Protein AF-A0A1G0I7G5-F1 (afdb_monomer_lite)

Radius of gyration: 29.3 Å; chains: 1; bounding box: 60×31×90 Å

Structure (mmCIF, N/CA/C/O backbone):
data_AF-A0A1G0I7G5-F1
#
_entry.id   AF-A0A1G0I7G5-F1
#
loop_
_atom_site.group_PDB
_atom_site.id
_atom_site.type_symbol
_atom_site.label_atom_id
_atom_site.label_alt_id
_atom_site.label_comp_id
_atom_site.label_asym_id
_atom_site.label_entity_id
_atom_site.label_seq_id
_atom_site.pdbx_PDB_ins_code
_atom_site.Cartn_x
_atom_site.Cartn_y
_atom_site.Cartn_z
_atom_site.occupancy
_atom_site.B_iso_or_equiv
_atom_site.auth_seq_id
_atom_site.auth_comp_id
_atom_site.auth_asym_id
_atom_site.auth_atom_id
_atom_site.pdbx_PDB_model_num
ATOM 1 N N . MET A 1 1 ? -6.779 11.408 -55.062 1.00 41.03 1 MET A N 1
ATOM 2 C CA . MET A 1 1 ? -7.314 11.162 -53.702 1.00 41.03 1 MET A CA 1
ATOM 3 C C . MET A 1 1 ? -6.203 11.425 -52.691 1.00 41.03 1 MET A C 1
ATOM 5 O O . MET A 1 1 ? -5.156 10.799 -52.790 1.00 41.03 1 MET A O 1
ATOM 9 N N . LYS A 1 2 ? -6.353 12.420 -51.804 1.00 37.56 2 LYS A N 1
ATOM 10 C CA . LYS A 1 2 ? -5.326 12.790 -50.812 1.00 37.56 2 LYS A CA 1
ATOM 11 C C . LYS A 1 2 ? -5.406 11.826 -49.622 1.00 37.56 2 LYS A C 1
ATOM 13 O O . LYS A 1 2 ? -6.420 11.798 -48.936 1.00 37.56 2 LYS A O 1
ATOM 18 N N . GLY A 1 3 ? -4.352 11.038 -49.406 1.00 42.62 3 GLY A N 1
ATOM 19 C CA . GLY A 1 3 ? -4.243 10.103 -48.284 1.00 42.62 3 GLY A CA 1
ATOM 20 C C . GLY A 1 3 ? -4.167 10.835 -46.945 1.00 42.62 3 GLY A C 1
ATOM 21 O O . GLY A 1 3 ? -3.306 11.691 -46.734 1.00 42.62 3 GLY A O 1
ATOM 22 N N . GLN A 1 4 ? -5.089 10.502 -46.0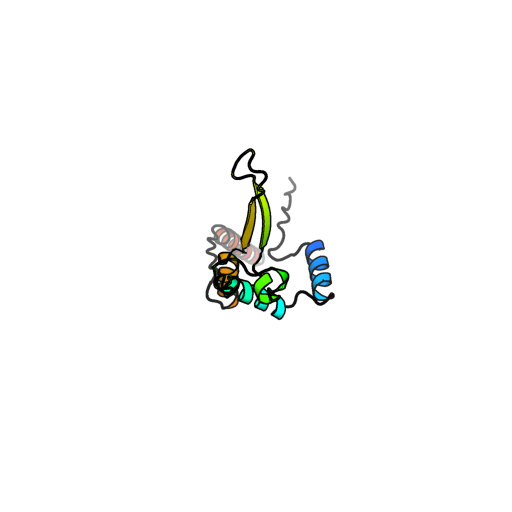49 1.00 45.88 4 GLN A N 1
ATOM 23 C CA . GLN A 1 4 ? -5.172 11.029 -44.694 1.00 45.88 4 GLN A CA 1
ATOM 24 C C . GLN A 1 4 ? -4.007 10.462 -43.868 1.00 45.88 4 GLN A C 1
ATOM 26 O O . GLN A 1 4 ? -3.919 9.258 -43.640 1.00 45.88 4 GLN A O 1
ATOM 31 N N . LYS A 1 5 ? -3.072 11.320 -43.442 1.00 47.00 5 LYS A N 1
ATOM 32 C CA . LYS A 1 5 ? -1.990 10.926 -42.530 1.00 47.00 5 LYS A CA 1
ATOM 33 C C . LYS A 1 5 ? -2.594 10.679 -41.147 1.00 47.00 5 LYS A C 1
ATOM 35 O O . LYS A 1 5 ? -2.888 11.628 -40.425 1.00 47.00 5 LYS A O 1
ATOM 40 N N . THR A 1 6 ? -2.768 9.416 -40.769 1.00 46.50 6 THR A N 1
ATOM 41 C CA . THR A 1 6 ? -3.070 9.018 -39.390 1.00 46.50 6 THR A CA 1
ATOM 42 C C . THR A 1 6 ? -1.850 9.328 -38.527 1.00 46.50 6 THR A C 1
ATOM 44 O O . THR A 1 6 ? -0.883 8.567 -38.488 1.00 46.50 6 THR A O 1
ATOM 47 N N . GLY A 1 7 ? -1.859 10.499 -37.889 1.00 45.19 7 GLY A N 1
ATOM 48 C CA . GLY A 1 7 ? -0.845 10.937 -36.933 1.00 45.19 7 GLY A CA 1
ATOM 49 C C . GLY A 1 7 ? -0.893 10.090 -35.667 1.00 45.19 7 GLY A C 1
ATOM 50 O O . GLY A 1 7 ? -1.417 10.522 -34.645 1.00 45.19 7 GLY A O 1
ATOM 51 N N . GLY A 1 8 ? -0.359 8.872 -35.743 1.00 55.00 8 GLY A N 1
ATOM 52 C CA . GLY A 1 8 ? -0.104 8.038 -34.579 1.00 55.00 8 GLY A CA 1
ATOM 53 C C . GLY A 1 8 ? 0.871 8.754 -33.650 1.00 55.00 8 GLY A C 1
ATOM 54 O O . GLY A 1 8 ? 1.943 9.207 -34.060 1.00 55.00 8 GLY A O 1
ATOM 55 N N . ARG A 1 9 ? 0.473 8.901 -32.390 1.00 55.22 9 ARG A N 1
ATOM 56 C CA . ARG A 1 9 ? 1.284 9.520 -31.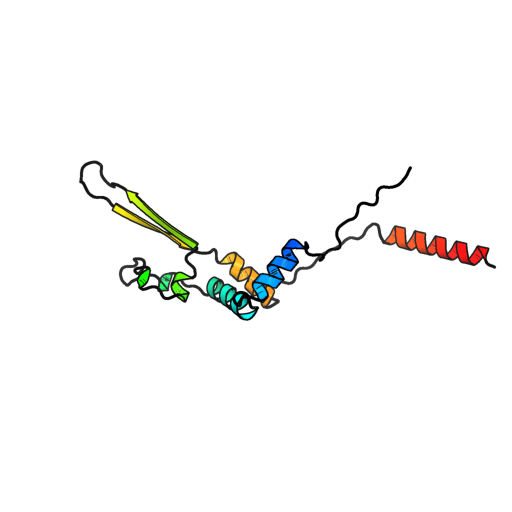348 1.00 55.22 9 ARG A CA 1
ATOM 57 C C . ARG A 1 9 ? 2.548 8.682 -31.137 1.00 55.22 9 ARG A C 1
ATOM 59 O O . ARG A 1 9 ? 2.443 7.487 -30.883 1.00 55.22 9 ARG A O 1
ATOM 66 N N . LYS A 1 10 ? 3.736 9.297 -31.232 1.00 54.84 10 LYS A N 1
ATOM 67 C CA . LYS A 1 10 ? 5.006 8.601 -30.962 1.00 54.84 10 LYS A CA 1
ATOM 68 C C . LYS A 1 10 ? 4.952 7.952 -29.567 1.00 54.84 10 LYS A C 1
ATOM 70 O O . LYS A 1 10 ? 4.571 8.662 -28.619 1.00 54.84 10 LYS A O 1
ATOM 75 N N . PRO A 1 11 ? 5.327 6.665 -29.427 1.00 42.88 11 PRO A N 1
ATOM 76 C CA . PRO A 1 11 ? 5.406 6.015 -28.125 1.00 42.88 11 PRO A CA 1
ATOM 77 C C . PRO A 1 11 ? 6.353 6.830 -27.234 1.00 42.88 11 PRO A C 1
ATOM 79 O O . PRO A 1 11 ? 7.461 7.168 -27.641 1.00 42.88 11 PRO A O 1
ATOM 82 N N . GLY A 1 12 ? 5.858 7.254 -26.069 1.00 55.78 12 GLY A N 1
ATOM 83 C CA . GLY A 1 12 ? 6.596 8.092 -25.116 1.00 55.78 12 GLY A CA 1
ATOM 84 C C . GLY A 1 12 ? 6.279 9.594 -25.125 1.00 55.78 12 GLY A C 1
ATOM 85 O O . GLY A 1 12 ? 6.740 10.305 -24.235 1.00 55.78 12 GLY A O 1
ATOM 86 N N . SER A 1 13 ? 5.464 10.119 -26.052 1.00 59.38 13 SER A N 1
ATOM 87 C CA . SER A 1 13 ? 5.093 11.547 -25.996 1.00 59.38 13 SER A CA 1
ATOM 88 C C . SER A 1 13 ? 3.981 11.801 -24.967 1.00 59.38 13 SER A C 1
ATOM 90 O O . SER A 1 13 ? 2.788 11.690 -25.256 1.00 59.38 13 SER A O 1
ATOM 92 N N . LEU A 1 14 ? 4.363 12.141 -23.734 1.00 60.09 14 LEU A N 1
ATOM 93 C CA . LEU A 1 14 ? 3.426 12.509 -22.666 1.00 60.09 14 LEU A CA 1
ATOM 94 C C . LEU A 1 14 ? 2.523 13.676 -23.090 1.00 60.09 14 LEU A C 1
ATOM 96 O O . LEU A 1 14 ? 2.922 14.581 -23.823 1.00 60.09 14 LEU A O 1
ATOM 100 N N . ASN A 1 15 ? 1.263 13.649 -22.655 1.00 72.62 15 ASN A N 1
ATOM 101 C CA . ASN A 1 15 ? 0.333 14.758 -22.864 1.00 72.62 15 ASN A CA 1
ATOM 102 C C . ASN A 1 15 ? 0.852 16.007 -22.150 1.00 72.62 15 ASN A C 1
ATOM 104 O O . ASN A 1 15 ? 1.345 15.897 -21.029 1.00 72.62 15 ASN A O 1
ATOM 108 N N . LYS A 1 16 ? 0.709 17.194 -22.758 1.00 69.81 16 LYS A N 1
ATOM 109 C CA . LYS A 1 16 ? 1.142 18.468 -22.144 1.00 69.81 16 LYS A CA 1
ATOM 110 C C . LYS A 1 16 ? 0.615 18.622 -20.706 1.00 69.81 16 LYS A C 1
ATOM 112 O O . LYS A 1 16 ? 1.338 19.099 -19.839 1.00 69.81 16 LYS A O 1
ATOM 117 N N . ARG A 1 17 ? -0.605 18.126 -20.441 1.00 63.72 17 ARG A N 1
ATOM 118 C CA . ARG A 1 17 ? -1.211 18.052 -19.097 1.00 63.72 17 ARG A CA 1
ATOM 119 C C . ARG A 1 17 ? -0.415 17.171 -18.125 1.00 63.72 17 ARG A C 1
ATOM 121 O O . ARG A 1 17 ? -0.084 17.624 -17.040 1.00 63.72 17 ARG A O 1
ATOM 128 N N . THR A 1 18 ? -0.049 15.953 -18.523 1.00 75.38 18 THR A N 1
ATOM 129 C CA . THR A 1 18 ? 0.796 15.045 -17.720 1.00 75.38 18 THR A CA 1
ATOM 130 C C . THR A 1 18 ? 2.175 15.629 -17.426 1.00 75.38 18 THR A C 1
ATOM 132 O O . THR A 1 18 ? 2.680 15.451 -16.324 1.00 75.38 18 THR A O 1
ATOM 135 N N . THR A 1 19 ? 2.778 16.355 -18.371 1.00 78.88 19 THR A N 1
ATOM 136 C CA . THR A 1 19 ? 4.075 17.014 -18.152 1.00 78.88 19 THR A CA 1
ATOM 137 C C . THR A 1 19 ? 3.966 18.151 -17.136 1.00 78.88 19 THR A C 1
ATOM 139 O O . THR A 1 19 ? 4.808 18.252 -16.250 1.00 78.88 19 THR A O 1
ATOM 142 N N . ALA A 1 20 ? 2.913 18.970 -17.215 1.00 74.62 20 ALA A N 1
ATOM 143 C CA . ALA A 1 20 ? 2.675 20.054 -16.263 1.00 74.62 20 ALA A CA 1
ATOM 144 C C . ALA A 1 20 ? 2.378 19.538 -14.843 1.00 74.62 20 ALA A C 1
ATOM 146 O O . ALA A 1 20 ? 2.914 20.076 -13.878 1.00 74.62 20 ALA A O 1
ATOM 147 N N . ILE A 1 21 ? 1.583 18.466 -14.721 1.00 73.56 21 ILE A N 1
ATOM 148 C CA . ILE A 1 21 ? 1.293 17.811 -13.435 1.00 73.56 21 ILE A CA 1
ATOM 149 C C . ILE A 1 21 ? 2.571 17.211 -12.841 1.00 73.56 21 ILE A C 1
ATOM 151 O O . ILE A 1 21 ? 2.869 17.467 -11.682 1.00 73.56 21 ILE A O 1
ATOM 155 N N . ARG A 1 22 ? 3.378 16.493 -13.639 1.00 71.94 22 ARG A N 1
ATOM 156 C CA . ARG A 1 22 ? 4.682 15.977 -13.187 1.00 71.94 22 ARG A CA 1
ATOM 157 C C . ARG A 1 22 ? 5.605 17.091 -12.706 1.00 71.94 22 ARG A C 1
ATOM 159 O O . ARG A 1 22 ? 6.186 16.970 -11.641 1.00 71.94 22 ARG A O 1
ATOM 166 N N . ALA A 1 23 ? 5.720 18.177 -13.467 1.00 71.50 23 ALA A N 1
ATOM 167 C CA . ALA A 1 23 ? 6.587 19.290 -13.097 1.00 71.50 23 ALA A CA 1
ATOM 168 C C . ALA A 1 23 ? 6.126 19.992 -11.811 1.00 71.50 23 ALA A C 1
ATOM 170 O O . ALA A 1 23 ? 6.962 20.493 -11.073 1.00 71.50 23 ALA A O 1
ATOM 171 N N . ARG A 1 24 ? 4.815 20.036 -11.541 1.00 72.88 24 ARG A N 1
ATOM 172 C CA . ARG A 1 24 ? 4.273 20.552 -10.279 1.00 72.88 24 ARG A CA 1
ATOM 173 C C . ARG A 1 24 ? 4.580 19.614 -9.108 1.00 72.88 24 ARG A C 1
ATOM 175 O O . ARG A 1 24 ? 5.174 20.057 -8.140 1.00 72.88 24 ARG A O 1
ATOM 182 N N . LEU A 1 25 ? 4.263 18.326 -9.241 1.00 66.75 25 LEU A N 1
ATOM 183 C CA . LEU A 1 25 ? 4.509 17.320 -8.196 1.00 66.75 25 LEU A CA 1
ATOM 184 C C . LEU A 1 25 ? 5.995 17.185 -7.824 1.00 66.75 25 LEU A C 1
ATOM 186 O O . LEU A 1 25 ? 6.312 16.878 -6.685 1.00 66.75 25 LEU A O 1
ATOM 190 N N . LEU A 1 26 ? 6.901 17.425 -8.777 1.00 67.81 26 LEU A N 1
ATOM 191 C CA . LEU A 1 26 ? 8.348 17.419 -8.539 1.00 67.81 26 LEU A CA 1
ATOM 192 C C . LEU A 1 26 ? 8.869 18.694 -7.857 1.00 67.81 26 LEU A C 1
ATOM 194 O O . LEU A 1 26 ? 9.975 18.671 -7.329 1.00 67.81 26 LEU A O 1
ATOM 198 N N . ARG A 1 27 ? 8.127 19.809 -7.917 1.00 65.25 27 ARG A N 1
ATOM 199 C CA . ARG A 1 27 ? 8.510 21.085 -7.288 1.00 65.25 27 ARG A CA 1
ATOM 200 C C . ARG A 1 27 ? 7.989 21.212 -5.860 1.00 65.25 27 ARG A C 1
ATOM 202 O O . ARG A 1 27 ? 8.689 21.784 -5.039 1.00 65.25 27 ARG A O 1
ATOM 209 N N . ASP A 1 28 ? 6.808 20.664 -5.584 1.00 60.62 28 ASP A N 1
ATOM 210 C CA . ASP A 1 28 ? 6.086 20.840 -4.315 1.00 60.62 28 ASP A CA 1
ATOM 211 C C . ASP A 1 28 ? 6.495 19.788 -3.233 1.00 60.62 28 ASP A C 1
ATOM 213 O O . ASP A 1 28 ? 5.715 19.473 -2.351 1.00 60.62 28 ASP A O 1
ATOM 217 N N . GLU A 1 29 ? 7.719 19.240 -3.292 1.00 58.41 29 GLU A N 1
ATOM 218 C CA . GLU A 1 29 ? 8.391 18.377 -2.280 1.00 58.41 29 GLU A CA 1
ATOM 219 C C . GLU A 1 29 ? 7.916 16.924 -2.008 1.00 58.41 29 GLU A C 1
ATOM 221 O O . GLU A 1 29 ? 8.686 16.167 -1.419 1.00 58.41 29 GLU A O 1
ATOM 226 N N . GLU A 1 30 ? 6.769 16.422 -2.477 1.00 61.28 30 GLU A N 1
ATOM 227 C CA . GLU A 1 30 ? 6.267 15.131 -1.932 1.00 61.28 30 GLU A CA 1
ATOM 228 C C . GLU A 1 30 ? 6.614 13.846 -2.717 1.00 61.28 30 GLU A C 1
ATOM 230 O O . GLU A 1 30 ? 6.693 12.753 -2.138 1.00 61.28 30 GLU A O 1
ATOM 235 N N . LEU A 1 31 ? 6.858 13.921 -4.030 1.00 70.75 31 LEU A N 1
ATOM 236 C CA . LEU A 1 31 ? 7.047 12.717 -4.853 1.00 70.75 31 LEU A CA 1
ATOM 237 C C . LEU A 1 31 ? 8.476 12.595 -5.391 1.00 70.75 31 LEU A C 1
ATOM 239 O O . LEU A 1 31 ? 8.782 12.974 -6.522 1.00 70.75 31 LEU A O 1
ATOM 243 N N . THR A 1 32 ? 9.355 12.014 -4.576 1.00 84.75 32 THR A N 1
ATOM 244 C CA . THR A 1 32 ? 10.726 11.659 -4.960 1.00 84.75 32 THR A CA 1
ATOM 245 C C . THR A 1 32 ? 10.826 10.173 -5.307 1.00 84.75 32 THR A C 1
ATOM 247 O O . THR A 1 32 ? 9.943 9.370 -4.990 1.00 84.75 32 THR A O 1
ATOM 250 N N . VAL A 1 33 ? 11.931 9.771 -5.947 1.00 85.00 33 VAL A N 1
ATOM 251 C CA . VAL A 1 33 ? 12.233 8.342 -6.152 1.00 85.00 33 VAL A CA 1
ATOM 252 C C . VAL A 1 33 ? 12.308 7.624 -4.803 1.00 85.00 33 VAL A C 1
ATOM 254 O O . VAL A 1 33 ? 11.742 6.546 -4.664 1.00 85.00 33 VAL A O 1
ATOM 257 N N . SER A 1 34 ? 12.928 8.254 -3.800 1.00 88.50 34 SER A N 1
ATOM 258 C CA . SER A 1 34 ? 13.054 7.700 -2.449 1.00 88.50 34 SER A CA 1
ATOM 259 C C . SER A 1 34 ? 11.688 7.475 -1.791 1.00 88.50 34 SER A C 1
ATOM 261 O O . SER A 1 34 ? 11.390 6.355 -1.386 1.00 88.50 34 SER A O 1
ATOM 263 N N . SER A 1 35 ? 10.808 8.488 -1.778 1.00 87.81 35 SER A N 1
ATOM 264 C CA . SER A 1 35 ? 9.470 8.350 -1.175 1.00 87.81 35 SER A CA 1
ATOM 265 C C . SER A 1 35 ? 8.597 7.334 -1.917 1.00 87.81 35 SER A C 1
ATOM 267 O O . SER A 1 35 ? 7.829 6.600 -1.296 1.00 87.81 35 SER A O 1
ATOM 269 N N . THR A 1 36 ? 8.769 7.212 -3.236 1.00 89.38 36 THR A N 1
ATOM 270 C CA . THR A 1 36 ? 8.074 6.197 -4.042 1.00 89.38 36 THR A CA 1
ATOM 271 C C . THR A 1 36 ? 8.548 4.781 -3.708 1.00 89.38 36 THR A C 1
ATOM 273 O O . THR A 1 36 ? 7.728 3.879 -3.544 1.00 89.38 36 THR A O 1
ATOM 276 N N . VAL A 1 37 ? 9.861 4.566 -3.597 1.00 91.75 37 VAL A N 1
ATOM 277 C CA . VAL A 1 37 ? 10.425 3.255 -3.241 1.00 91.75 37 VAL A CA 1
ATOM 278 C C . VAL A 1 37 ? 10.049 2.876 -1.807 1.00 91.75 37 VAL A C 1
ATOM 280 O O . VAL A 1 37 ? 9.689 1.725 -1.567 1.00 91.75 37 VAL A O 1
ATOM 283 N N . GLU A 1 38 ? 10.032 3.834 -0.877 1.00 91.06 38 GLU A N 1
ATOM 284 C CA . GLU A 1 38 ? 9.5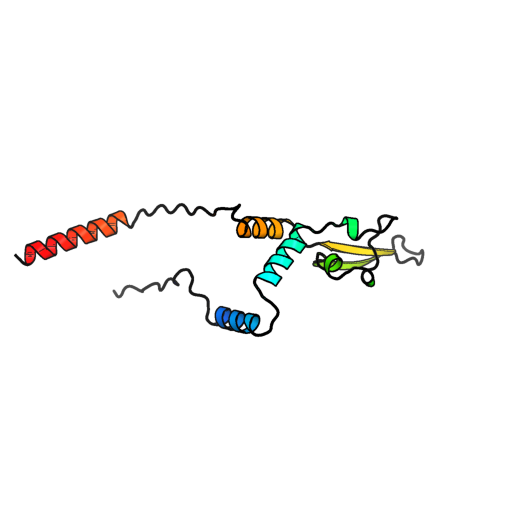95 3.598 0.502 1.00 91.06 38 GLU A CA 1
ATOM 285 C C . GLU A 1 38 ? 8.115 3.197 0.575 1.00 91.06 38 GLU A C 1
ATOM 287 O O . GLU A 1 38 ? 7.764 2.237 1.258 1.00 91.06 38 GLU A O 1
ATOM 292 N N . ALA A 1 39 ? 7.240 3.842 -0.201 1.00 89.50 39 ALA A N 1
ATOM 293 C CA . ALA A 1 39 ? 5.839 3.434 -0.319 1.00 89.50 39 ALA A CA 1
ATOM 294 C C . ALA A 1 39 ? 5.691 1.994 -0.854 1.00 89.50 39 ALA A C 1
ATOM 296 O O . ALA A 1 39 ? 4.897 1.204 -0.338 1.00 89.50 39 ALA A O 1
ATOM 297 N N . VAL A 1 40 ? 6.485 1.616 -1.863 1.00 92.19 40 VAL A N 1
ATOM 298 C CA . VAL A 1 40 ? 6.501 0.241 -2.392 1.00 92.19 40 VAL A CA 1
ATOM 299 C C . VAL A 1 40 ? 6.988 -0.749 -1.331 1.00 92.19 40 VAL A C 1
ATOM 301 O O . VAL A 1 40 ? 6.360 -1.795 -1.151 1.00 92.19 40 VAL A O 1
ATOM 304 N N . ARG A 1 41 ? 8.055 -0.412 -0.593 1.00 92.25 41 ARG A N 1
ATOM 305 C CA . ARG A 1 41 ? 8.573 -1.214 0.522 1.00 92.25 41 ARG A CA 1
ATOM 306 C C . ARG A 1 41 ? 7.497 -1.426 1.581 1.00 92.25 41 ARG A C 1
ATOM 308 O O . ARG A 1 41 ? 7.233 -2.573 1.921 1.00 92.25 41 ARG A O 1
ATOM 315 N N . ARG A 1 42 ? 6.846 -0.362 2.060 1.00 90.38 42 ARG A N 1
ATOM 316 C CA . ARG A 1 42 ? 5.794 -0.438 3.087 1.00 90.38 42 ARG A CA 1
ATOM 317 C C . ARG A 1 42 ? 4.664 -1.373 2.665 1.00 90.38 42 ARG A C 1
ATOM 319 O O . ARG A 1 42 ? 4.329 -2.290 3.410 1.00 90.38 42 ARG A O 1
ATOM 326 N N . GLY A 1 43 ? 4.157 -1.232 1.439 1.00 90.12 43 GLY A N 1
ATOM 327 C CA . GLY A 1 43 ? 3.137 -2.139 0.901 1.00 90.12 43 GLY A CA 1
ATOM 328 C C . GLY A 1 43 ? 3.613 -3.587 0.744 1.00 90.12 43 GLY A C 1
ATOM 329 O O . GLY A 1 43 ? 2.833 -4.522 0.921 1.00 90.12 43 GLY A O 1
ATOM 330 N N . LEU A 1 44 ? 4.901 -3.800 0.458 1.00 89.75 44 LEU A N 1
ATOM 331 C CA . LEU A 1 44 ? 5.494 -5.132 0.374 1.00 89.75 44 LEU A CA 1
ATOM 332 C C . LEU A 1 44 ? 5.678 -5.772 1.754 1.00 89.75 44 LEU A C 1
ATOM 334 O O . LEU A 1 44 ? 5.394 -6.958 1.905 1.00 89.75 44 LEU A O 1
ATOM 338 N N . THR A 1 45 ? 6.151 -5.034 2.757 1.00 89.00 45 THR A N 1
ATOM 339 C CA . THR A 1 45 ? 6.612 -5.590 4.040 1.00 89.00 45 THR A CA 1
ATOM 340 C C . THR A 1 45 ? 5.595 -5.500 5.170 1.00 89.00 45 THR A C 1
ATOM 342 O O . THR A 1 45 ? 5.890 -5.987 6.259 1.00 89.00 45 THR A O 1
ATOM 345 N N . PHE A 1 46 ? 4.420 -4.907 4.949 1.00 89.75 46 PHE A N 1
ATOM 346 C CA . PHE A 1 46 ? 3.426 -4.778 6.012 1.00 89.75 46 PHE A CA 1
ATOM 347 C C . PHE A 1 46 ? 3.004 -6.145 6.585 1.00 89.75 46 PHE A C 1
ATOM 349 O O . PHE A 1 46 ? 2.923 -7.154 5.871 1.00 89.75 46 PHE A O 1
ATOM 356 N N . ASP A 1 47 ? 2.744 -6.161 7.891 1.00 88.88 47 ASP A N 1
ATOM 357 C CA . ASP A 1 47 ? 2.287 -7.326 8.644 1.00 88.88 47 ASP A CA 1
ATOM 358 C C . ASP A 1 47 ? 1.077 -6.928 9.491 1.00 88.88 47 ASP A C 1
ATOM 360 O O . ASP A 1 47 ? 1.198 -6.135 10.425 1.00 88.88 47 ASP A O 1
ATOM 364 N N . ILE A 1 48 ? -0.086 -7.496 9.162 1.00 88.50 48 ILE A N 1
ATOM 365 C CA . ILE A 1 48 ? -1.367 -7.206 9.826 1.00 88.50 48 ILE A CA 1
ATOM 366 C C . ILE A 1 48 ? -1.308 -7.548 11.315 1.00 88.50 48 ILE A C 1
ATOM 368 O O . ILE A 1 48 ? -1.951 -6.879 12.115 1.00 88.50 48 ILE A O 1
ATOM 372 N N . ARG A 1 49 ? -0.510 -8.546 11.715 1.00 88.75 49 ARG A N 1
ATOM 373 C CA . ARG A 1 49 ? -0.438 -8.998 13.114 1.00 88.75 49 ARG A CA 1
ATOM 374 C C . ARG A 1 49 ? 0.083 -7.915 14.054 1.00 88.75 49 ARG A C 1
ATOM 376 O O . ARG A 1 49 ? -0.217 -7.951 15.236 1.00 88.75 49 ARG A O 1
ATOM 383 N N . ARG A 1 50 ? 0.824 -6.932 13.533 1.00 89.88 50 ARG A N 1
ATOM 384 C CA . ARG A 1 50 ? 1.307 -5.778 14.309 1.00 89.88 50 ARG A CA 1
ATOM 385 C C . ARG A 1 50 ? 0.193 -4.791 14.660 1.00 89.88 50 ARG A C 1
ATOM 387 O O . ARG A 1 50 ? 0.374 -3.946 15.531 1.00 89.88 50 ARG A O 1
ATOM 394 N N . LEU A 1 51 ? -0.946 -4.882 13.979 1.00 89.88 51 LEU A N 1
ATOM 395 C CA . LEU A 1 51 ? -2.122 -4.049 14.219 1.00 89.88 51 LEU A CA 1
ATOM 396 C C . LEU A 1 51 ? -3.066 -4.663 15.250 1.00 89.88 51 LEU A C 1
ATOM 398 O O . LEU A 1 51 ? -4.045 -4.016 15.600 1.00 89.88 51 LEU A O 1
ATOM 402 N N . LEU A 1 52 ? -2.793 -5.888 15.702 1.00 89.75 52 LEU A N 1
ATOM 403 C CA . LEU A 1 52 ? -3.631 -6.594 16.660 1.00 89.75 52 LEU A CA 1
ATOM 404 C C . LEU A 1 52 ? -3.088 -6.419 18.082 1.00 89.75 52 LEU A C 1
ATOM 406 O O . LEU A 1 52 ? -1.876 -6.295 18.276 1.00 89.75 52 LEU A O 1
ATOM 410 N N . ASP A 1 53 ? -3.983 -6.383 19.059 1.00 90.12 53 ASP A N 1
ATOM 411 C CA . ASP A 1 53 ? -3.657 -6.457 20.478 1.00 90.12 53 ASP A CA 1
ATOM 412 C C . ASP A 1 53 ? -3.526 -7.918 20.955 1.00 90.12 53 ASP A C 1
ATOM 414 O O . ASP A 1 53 ? -3.480 -8.860 20.158 1.00 90.12 53 ASP A O 1
ATOM 418 N N . ALA A 1 54 ? -3.393 -8.107 22.270 1.00 90.94 54 ALA A N 1
ATOM 419 C CA . ALA A 1 54 ? -3.237 -9.428 22.876 1.00 90.94 54 ALA A CA 1
ATOM 420 C C . ALA A 1 54 ? -4.503 -10.296 22.780 1.00 90.94 54 ALA A C 1
ATOM 422 O O . ALA A 1 54 ? -4.393 -11.523 22.779 1.00 90.94 54 ALA A O 1
ATOM 423 N N . ASP A 1 55 ? -5.672 -9.667 22.682 1.00 88.00 55 ASP A N 1
ATOM 424 C CA . ASP A 1 55 ? -6.971 -10.331 22.593 1.00 88.00 55 ASP A CA 1
ATOM 425 C C . ASP A 1 55 ? -7.345 -10.653 21.131 1.00 88.00 55 ASP A C 1
ATOM 427 O O . ASP A 1 55 ? -8.269 -11.423 20.863 1.00 88.00 55 ASP A O 1
ATOM 431 N N . GLY A 1 56 ? -6.556 -10.148 20.176 1.00 84.00 56 GLY A N 1
ATOM 432 C CA . GLY A 1 56 ? -6.725 -10.364 18.742 1.00 84.00 56 GLY A CA 1
ATOM 433 C C . GLY A 1 56 ? -7.586 -9.301 18.062 1.00 84.00 56 GLY A C 1
ATOM 434 O O . GLY A 1 56 ? -7.880 -9.439 16.870 1.00 84.00 56 GLY A O 1
ATOM 435 N N . ASP A 1 57 ? -7.955 -8.245 18.784 1.00 87.06 57 ASP A N 1
ATOM 436 C CA . ASP A 1 57 ? -8.680 -7.097 18.262 1.00 87.06 57 ASP A CA 1
ATOM 437 C C . ASP A 1 57 ? -7.720 -6.088 17.629 1.00 87.06 57 ASP A C 1
ATOM 439 O O . ASP A 1 57 ? -6.517 -6.066 17.886 1.00 87.06 57 ASP A O 1
ATOM 443 N N . ILE A 1 58 ? -8.240 -5.249 16.732 1.00 88.06 58 ILE A N 1
ATOM 444 C CA . ILE A 1 58 ? -7.429 -4.198 16.113 1.00 88.06 58 ILE A CA 1
ATOM 445 C C . ILE A 1 58 ? -7.160 -3.115 17.157 1.00 88.06 58 ILE A C 1
ATOM 447 O O . ILE A 1 58 ? -8.100 -2.534 17.704 1.00 88.06 58 ILE A O 1
ATOM 451 N N . ARG A 1 59 ? -5.879 -2.785 17.355 1.00 90.75 59 ARG A N 1
ATOM 452 C CA . ARG A 1 59 ? -5.456 -1.686 18.226 1.00 90.75 59 ARG A CA 1
ATOM 453 C C . ARG A 1 59 ? -6.160 -0.381 17.836 1.00 90.75 59 ARG A C 1
ATOM 455 O O . ARG A 1 59 ? -6.367 -0.124 16.643 1.00 90.75 59 ARG A O 1
ATOM 462 N N . PRO A 1 60 ? -6.497 0.484 18.806 1.00 88.75 60 PRO A N 1
ATOM 463 C CA . PRO A 1 60 ? -7.104 1.773 18.518 1.00 88.75 60 PRO A CA 1
ATOM 464 C C . PRO A 1 60 ? -6.312 2.566 17.471 1.00 88.75 60 PRO A C 1
ATOM 466 O O . PRO A 1 60 ? -5.096 2.701 17.554 1.00 88.75 60 PRO A O 1
ATOM 469 N N . LEU A 1 61 ? -7.011 3.145 16.489 1.00 87.50 61 LEU A N 1
ATOM 470 C CA . LEU A 1 61 ? -6.374 3.805 15.337 1.00 87.50 61 LEU A CA 1
ATOM 471 C C . LEU A 1 61 ? -5.417 4.942 15.718 1.00 87.50 61 LEU A C 1
ATOM 473 O O . LEU A 1 61 ? -4.474 5.214 14.987 1.00 87.50 61 LEU A O 1
ATOM 477 N N . HIS A 1 62 ? -5.667 5.607 16.845 1.00 88.12 62 HIS A N 1
ATOM 478 C CA . HIS A 1 62 ? -4.829 6.698 17.343 1.00 88.12 62 HIS A CA 1
ATOM 479 C C . HIS A 1 62 ? -3.528 6.214 18.005 1.00 88.12 62 HIS A C 1
ATOM 481 O O . HIS A 1 62 ? -2.638 7.020 18.248 1.00 88.12 62 HIS A O 1
ATOM 487 N N . GLU A 1 63 ? -3.416 4.916 18.290 1.00 91.50 63 GLU A N 1
ATOM 488 C CA . GLU A 1 63 ? -2.200 4.271 18.796 1.00 91.50 63 GLU A CA 1
ATOM 489 C C . GLU A 1 63 ? -1.352 3.666 17.669 1.00 91.50 63 GLU A C 1
ATOM 491 O O . GLU A 1 63 ? -0.229 3.213 17.904 1.00 91.50 63 GLU A O 1
ATOM 496 N N . LEU A 1 64 ? -1.884 3.625 16.444 1.00 90.31 64 LEU A N 1
ATOM 497 C CA . LEU A 1 64 ? -1.141 3.151 15.287 1.00 90.31 64 LEU A CA 1
ATOM 498 C C . LEU A 1 64 ? -0.107 4.200 14.888 1.00 90.31 64 LEU A C 1
ATOM 500 O O . LEU A 1 64 ? -0.417 5.378 14.705 1.00 90.31 64 LEU A O 1
ATOM 504 N N . THR A 1 65 ? 1.131 3.752 14.711 1.00 90.75 65 THR A N 1
ATOM 505 C CA . THR A 1 65 ? 2.166 4.595 14.108 1.00 90.75 65 THR A CA 1
ATOM 506 C C . THR A 1 65 ? 1.825 4.899 12.649 1.00 90.75 65 THR A C 1
ATOM 508 O O . THR A 1 65 ? 1.043 4.189 12.015 1.00 90.75 65 THR A O 1
ATOM 511 N N . GLU A 1 66 ? 2.449 5.927 12.071 1.00 87.56 66 GLU A N 1
ATOM 512 C CA . GLU A 1 66 ? 2.225 6.277 10.663 1.00 87.56 66 GLU A CA 1
ATOM 513 C C . GLU A 1 66 ? 2.515 5.095 9.720 1.00 87.56 66 GLU A C 1
ATOM 515 O O . GLU A 1 66 ? 1.767 4.858 8.775 1.00 87.56 66 GLU A O 1
ATOM 520 N N . GLU A 1 67 ? 3.549 4.296 10.007 1.00 86.88 67 GLU A N 1
ATOM 521 C CA . GLU A 1 67 ? 3.888 3.104 9.217 1.00 86.88 67 GLU A CA 1
ATOM 522 C C . GLU A 1 67 ? 2.847 1.985 9.337 1.00 86.88 67 GLU A C 1
ATOM 524 O O . GLU A 1 67 ? 2.601 1.257 8.375 1.00 86.88 67 GLU A O 1
ATOM 529 N N . GLU A 1 68 ? 2.231 1.849 10.508 1.00 89.25 68 GLU A N 1
ATOM 530 C CA . GLU A 1 68 ? 1.206 0.844 10.796 1.00 89.25 68 GLU A CA 1
ATOM 531 C C . GLU A 1 68 ? -0.163 1.237 10.239 1.00 89.25 68 GLU A C 1
ATOM 533 O O . GLU A 1 68 ? -0.912 0.378 9.774 1.00 89.25 68 GLU A O 1
ATOM 538 N N . ALA A 1 69 ? -0.472 2.534 10.228 1.00 89.81 69 ALA A N 1
ATOM 539 C CA . ALA A 1 69 ? -1.678 3.073 9.616 1.00 89.81 69 ALA A CA 1
ATOM 540 C C . ALA A 1 69 ? -1.589 3.102 8.080 1.00 89.81 69 ALA A C 1
ATOM 542 O O . ALA A 1 69 ? -2.607 2.968 7.402 1.00 89.81 69 ALA A O 1
ATOM 543 N N . TRP A 1 70 ? -0.379 3.222 7.521 1.00 89.69 70 TRP A N 1
ATOM 544 C CA . TRP A 1 70 ? -0.123 3.293 6.079 1.00 89.69 70 TRP A CA 1
ATOM 545 C C . TRP A 1 70 ? -0.835 2.221 5.223 1.00 89.69 70 TRP A C 1
ATOM 547 O O . TRP A 1 70 ? -1.433 2.580 4.209 1.00 89.69 70 TRP A O 1
ATOM 557 N N . PRO A 1 71 ? -0.825 0.915 5.574 1.00 89.75 71 PRO A N 1
ATOM 558 C CA . PRO A 1 71 ? -1.496 -0.119 4.783 1.00 89.75 71 PRO A CA 1
ATOM 559 C C . PRO A 1 71 ? -3.034 -0.090 4.854 1.00 89.75 71 PRO A C 1
ATOM 561 O O . PRO A 1 71 ? -3.675 -0.902 4.178 1.00 89.75 71 PRO A O 1
ATOM 564 N N . ILE A 1 72 ? -3.654 0.786 5.653 1.00 90.94 72 ILE A N 1
ATOM 565 C CA . ILE A 1 72 ? -5.113 0.889 5.756 1.00 90.94 72 ILE A CA 1
ATOM 566 C C . ILE A 1 72 ? -5.657 1.665 4.550 1.00 90.94 72 ILE A C 1
ATOM 568 O O . ILE A 1 72 ? -5.493 2.873 4.422 1.00 90.94 72 ILE A O 1
ATOM 572 N N . ALA A 1 73 ? -6.360 0.960 3.664 1.00 90.50 73 ALA A N 1
ATOM 573 C CA . ALA A 1 73 ? -6.990 1.533 2.476 1.00 90.50 73 ALA A CA 1
ATOM 574 C C . ALA A 1 73 ? -8.396 2.093 2.747 1.00 90.50 73 ALA A C 1
ATOM 576 O O . ALA A 1 73 ? -8.915 2.872 1.948 1.00 90.50 73 ALA A O 1
ATOM 577 N N . GLY A 1 74 ? -9.049 1.660 3.825 1.00 89.19 74 GLY A N 1
ATOM 578 C CA . GLY A 1 74 ? -10.370 2.149 4.204 1.00 89.19 74 GLY A CA 1
ATOM 579 C C . GLY A 1 74 ? -10.888 1.514 5.486 1.00 89.19 74 GLY A C 1
ATOM 580 O O . GLY A 1 74 ? -10.490 0.408 5.850 1.00 89.19 74 GLY A O 1
ATOM 581 N N . ILE A 1 75 ? -11.787 2.225 6.160 1.00 89.31 75 ILE A N 1
ATOM 582 C CA . ILE A 1 75 ? -12.412 1.795 7.410 1.00 89.31 75 ILE A CA 1
ATOM 583 C C . ILE A 1 75 ? -13.914 2.034 7.300 1.00 89.31 75 ILE A C 1
ATOM 585 O O . ILE A 1 75 ? -14.346 3.124 6.928 1.00 89.31 75 ILE A O 1
ATOM 589 N N . GLU A 1 76 ? -14.704 1.020 7.636 1.00 88.94 76 GLU A N 1
ATOM 590 C CA . GLU A 1 76 ? -16.163 1.081 7.673 1.00 88.94 76 GLU A CA 1
ATOM 591 C C . GLU A 1 76 ? -16.649 0.763 9.091 1.00 88.94 76 GLU A C 1
ATOM 593 O O . GLU A 1 76 ? -16.325 -0.286 9.653 1.00 88.94 76 GLU A O 1
ATOM 598 N N . TRP A 1 77 ? -17.452 1.665 9.656 1.00 84.25 77 TRP A N 1
ATOM 599 C CA . TRP A 1 77 ? -18.174 1.439 10.906 1.00 84.25 77 TRP A CA 1
ATOM 600 C C . TRP A 1 77 ? -19.587 0.978 10.579 1.00 84.25 77 TRP A C 1
ATOM 602 O O . TRP A 1 77 ? -20.386 1.740 10.036 1.00 84.25 77 TRP A O 1
ATOM 612 N N . VAL A 1 78 ? -19.904 -0.268 10.915 1.00 82.88 78 VAL A N 1
ATOM 613 C CA . VAL A 1 78 ? -21.236 -0.831 10.708 1.00 82.88 78 VAL A CA 1
ATOM 614 C C . VAL A 1 78 ? -21.907 -0.983 12.064 1.00 82.88 78 VAL A C 1
ATOM 616 O O . VAL A 1 78 ? -21.494 -1.796 12.885 1.00 82.88 78 VAL A O 1
ATOM 619 N N . MET A 1 79 ? -22.952 -0.194 12.299 1.00 81.44 79 MET A N 1
ATOM 620 C CA . MET A 1 79 ? -23.803 -0.325 13.480 1.00 81.44 79 MET A CA 1
ATOM 621 C C . MET A 1 79 ? -24.947 -1.288 13.159 1.00 81.44 79 MET A C 1
ATOM 623 O O . MET A 1 79 ? -25.707 -1.046 12.220 1.00 81.44 79 MET A O 1
ATOM 627 N N . LYS A 1 80 ? -25.063 -2.385 13.908 1.00 78.62 80 LYS A N 1
ATOM 628 C CA . LYS A 1 80 ? -26.167 -3.347 13.791 1.00 78.62 80 LYS A CA 1
ATOM 629 C C . LYS A 1 80 ? -26.812 -3.553 15.156 1.00 78.62 80 LYS A C 1
ATOM 631 O O . LYS A 1 80 ? -26.112 -3.628 16.150 1.00 78.62 80 LYS A O 1
ATOM 636 N N . ASN A 1 81 ? -28.131 -3.710 15.192 1.00 69.75 81 ASN A N 1
ATOM 637 C CA . ASN A 1 81 ? -28.776 -4.404 16.307 1.00 69.75 81 ASN A CA 1
ATOM 638 C C . ASN A 1 81 ? -28.655 -5.901 16.015 1.00 69.75 81 ASN A C 1
ATOM 640 O O . ASN A 1 81 ? -29.299 -6.363 15.068 1.00 69.75 81 ASN A O 1
ATOM 644 N N . ALA A 1 82 ? -27.845 -6.660 16.763 1.00 64.62 82 ALA A N 1
ATOM 645 C CA . ALA A 1 82 ? -27.838 -8.118 16.608 1.00 64.62 82 ALA A CA 1
ATOM 646 C C . ALA A 1 82 ? -29.173 -8.751 17.024 1.00 64.62 82 ALA A C 1
ATOM 648 O O . ALA A 1 82 ? -29.542 -9.787 16.471 1.00 64.62 82 ALA A O 1
ATOM 649 N N . THR A 1 83 ? -29.933 -8.101 17.916 1.00 68.19 83 THR A N 1
ATOM 650 C CA . THR A 1 83 ? -31.260 -8.560 18.348 1.00 68.19 83 THR A CA 1
ATOM 651 C C . THR A 1 83 ? -32.258 -7.402 18.339 1.00 68.19 83 THR A C 1
ATOM 653 O O . THR A 1 83 ? -32.018 -6.341 18.907 1.00 68.19 83 THR A O 1
ATOM 656 N N . ALA A 1 84 ? -33.410 -7.570 17.687 1.00 61.34 84 ALA A N 1
ATOM 657 C CA . ALA A 1 84 ? -34.455 -6.549 17.718 1.00 61.34 84 ALA A CA 1
ATOM 658 C C . ALA A 1 84 ? -35.084 -6.476 19.123 1.00 61.34 84 ALA A C 1
ATOM 660 O O . ALA A 1 84 ? -35.697 -7.440 19.573 1.00 61.34 84 ALA A O 1
ATOM 661 N N . GLY A 1 85 ? -34.955 -5.326 19.794 1.00 65.31 85 GLY A N 1
ATOM 662 C CA . GLY A 1 85 ? -35.646 -5.034 21.058 1.00 65.31 85 GLY A CA 1
ATOM 663 C C . GLY A 1 85 ? -34.808 -5.133 22.338 1.00 65.31 85 GLY A C 1
ATOM 664 O O . GLY A 1 85 ? -35.354 -4.893 23.409 1.00 65.31 85 GLY A O 1
ATOM 665 N N . ASP A 1 86 ? -33.506 -5.427 22.259 1.00 69.62 86 ASP A N 1
ATOM 666 C CA . ASP A 1 86 ? -32.612 -5.475 23.434 1.00 69.62 86 ASP A CA 1
ATOM 667 C C . ASP A 1 86 ? -31.954 -4.123 23.782 1.00 69.62 86 ASP A C 1
ATOM 669 O O . ASP A 1 86 ? -31.324 -3.985 24.832 1.00 69.62 86 ASP A O 1
ATOM 673 N N . GLY A 1 87 ? -32.099 -3.122 22.906 1.00 72.56 87 GLY A N 1
ATOM 674 C CA . GLY A 1 87 ? -31.494 -1.798 23.059 1.00 72.56 87 GLY A CA 1
ATOM 675 C C . GLY A 1 87 ? -29.968 -1.775 22.905 1.00 72.56 87 GLY A C 1
ATOM 676 O O . GLY A 1 87 ? -29.357 -0.747 23.200 1.00 72.56 87 GLY A O 1
ATOM 677 N N . LYS A 1 88 ? -29.340 -2.871 22.455 1.00 74.00 88 LYS A N 1
ATOM 678 C CA . LYS A 1 88 ? -27.887 -2.982 22.297 1.00 74.00 88 LYS A CA 1
ATOM 679 C C . LYS A 1 88 ? -27.492 -2.801 20.835 1.00 74.00 88 LYS A C 1
ATOM 681 O O . LYS A 1 88 ? -27.826 -3.606 19.974 1.00 74.00 88 LYS A O 1
ATOM 686 N N . ILE A 1 89 ? -26.736 -1.736 20.575 1.00 73.62 89 ILE A N 1
ATOM 687 C CA . ILE A 1 89 ? -26.147 -1.466 19.262 1.00 73.62 89 ILE A CA 1
ATOM 688 C C . ILE A 1 89 ? -24.753 -2.090 19.225 1.00 73.62 89 ILE A C 1
ATOM 690 O O . ILE A 1 89 ? -23.829 -1.585 19.868 1.00 73.62 89 ILE A O 1
ATOM 694 N N . ASP A 1 90 ? -24.584 -3.134 18.424 1.00 78.38 90 ASP A N 1
ATOM 695 C CA . ASP A 1 90 ? -23.280 -3.701 18.116 1.00 78.38 90 ASP A CA 1
ATOM 696 C C . ASP A 1 90 ? -22.562 -2.840 17.080 1.00 78.38 90 ASP A C 1
ATOM 698 O O . ASP A 1 90 ? -23.129 -2.412 16.066 1.00 78.38 90 ASP A O 1
ATOM 702 N N . ARG A 1 91 ? -21.278 -2.586 17.333 1.00 78.25 91 ARG A N 1
ATOM 703 C CA . ARG A 1 91 ? -20.395 -1.858 16.422 1.00 78.25 91 ARG A CA 1
ATOM 704 C C . ARG A 1 91 ? -19.419 -2.840 15.801 1.00 78.25 91 ARG A C 1
ATOM 706 O O . ARG A 1 91 ? -18.583 -3.406 16.491 1.00 78.25 91 ARG A O 1
ATOM 713 N N . ILE A 1 92 ? -19.510 -3.008 14.490 1.00 83.31 92 ILE A N 1
ATOM 714 C CA . ILE A 1 92 ? -18.580 -3.817 13.709 1.00 83.31 92 ILE A CA 1
ATOM 715 C 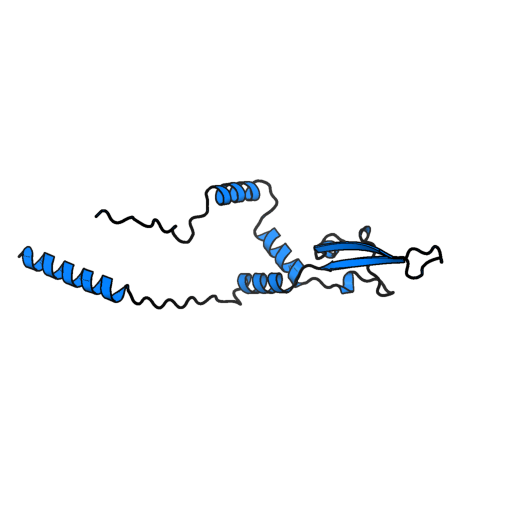C . ILE A 1 92 ? -17.617 -2.863 13.007 1.00 83.31 92 ILE A C 1
ATOM 717 O O . ILE A 1 92 ? -18.041 -2.022 12.208 1.00 83.31 92 ILE A O 1
ATOM 721 N N . LEU A 1 93 ? -16.325 -3.009 13.292 1.00 84.94 93 LEU A N 1
ATOM 722 C CA . LEU A 1 93 ? -15.257 -2.318 12.580 1.00 84.94 93 LEU A CA 1
ATOM 723 C C . LEU A 1 93 ? -14.769 -3.203 11.435 1.00 84.94 93 LEU A C 1
ATOM 725 O O . LEU A 1 93 ? -14.229 -4.285 11.657 1.00 84.94 93 LEU A O 1
ATOM 729 N N . ARG A 1 94 ? -14.938 -2.745 10.197 1.00 87.38 94 ARG A N 1
ATOM 730 C CA . ARG A 1 94 ? -14.403 -3.429 9.021 1.00 87.38 94 ARG A CA 1
ATOM 731 C C . ARG A 1 94 ? -13.244 -2.627 8.455 1.00 87.38 94 ARG A C 1
ATOM 733 O O . ARG A 1 94 ? -13.418 -1.492 8.022 1.00 87.38 94 ARG A O 1
ATOM 740 N N . VAL A 1 95 ? -12.065 -3.239 8.430 1.00 88.69 95 VAL A N 1
ATOM 741 C CA . VAL A 1 95 ? -10.843 -2.617 7.913 1.00 88.69 95 VAL A CA 1
ATOM 742 C C . VAL A 1 95 ? -10.485 -3.232 6.567 1.00 88.69 95 VAL A C 1
ATOM 744 O O . VAL A 1 95 ? -10.419 -4.452 6.411 1.00 88.69 95 VAL A O 1
ATOM 747 N N . LYS A 1 96 ? -10.272 -2.375 5.570 1.00 91.19 96 LYS A N 1
ATOM 748 C CA . LYS A 1 96 ? -9.794 -2.745 4.242 1.00 91.19 96 LYS A CA 1
ATOM 749 C C . LYS A 1 96 ? -8.315 -2.409 4.148 1.00 91.19 96 LYS A C 1
ATOM 751 O O . LYS A 1 96 ? -7.938 -1.246 4.256 1.00 91.19 96 LYS A O 1
ATOM 756 N N . PHE A 1 97 ? -7.493 -3.414 3.886 1.00 90.12 97 PHE A N 1
ATOM 757 C CA . PHE A 1 97 ? -6.061 -3.228 3.665 1.00 90.12 97 PHE A CA 1
ATOM 758 C C . PHE A 1 97 ? -5.743 -3.002 2.189 1.00 90.12 97 PHE A C 1
ATOM 760 O O . PHE A 1 97 ? -6.488 -3.425 1.296 1.00 90.12 97 PHE A O 1
ATOM 767 N N . MET A 1 98 ? -4.618 -2.344 1.931 1.00 89.25 98 MET A N 1
ATOM 768 C CA . MET A 1 98 ? -4.059 -2.256 0.590 1.00 89.25 98 MET A CA 1
ATOM 769 C C . MET A 1 98 ? -3.729 -3.661 0.057 1.00 89.25 98 MET A C 1
ATOM 771 O O . MET A 1 98 ? -3.208 -4.504 0.792 1.00 89.25 98 MET A O 1
ATOM 775 N N . PRO A 1 99 ? -4.010 -3.945 -1.226 1.00 87.50 99 PRO A N 1
ATOM 776 C CA . PRO A 1 99 ? -3.621 -5.211 -1.828 1.00 87.50 99 PRO A CA 1
ATOM 777 C C . PRO A 1 99 ? -2.093 -5.302 -1.916 1.00 87.50 99 PRO A C 1
ATOM 779 O O . PRO A 1 99 ? -1.437 -4.375 -2.384 1.00 87.50 99 PRO A O 1
ATOM 782 N N . ARG A 1 100 ? -1.522 -6.446 -1.521 1.00 87.19 100 ARG A N 1
ATOM 783 C CA . ARG A 1 100 ? -0.064 -6.665 -1.546 1.00 87.19 100 ARG A CA 1
ATOM 784 C C . ARG A 1 100 ? 0.484 -6.914 -2.953 1.00 87.19 100 ARG A C 1
ATOM 786 O O . ARG A 1 100 ? 1.618 -6.553 -3.249 1.00 87.19 100 ARG A O 1
ATOM 793 N N . HIS A 1 101 ? -0.314 -7.536 -3.826 1.00 89.75 101 HIS A N 1
ATOM 794 C CA . HIS A 1 101 ? 0.130 -7.968 -5.157 1.00 89.75 101 HIS A CA 1
ATOM 795 C C . HIS A 1 101 ? 0.732 -6.837 -6.013 1.00 89.75 101 HIS A C 1
ATOM 797 O O . HIS A 1 101 ? 1.831 -7.042 -6.530 1.00 89.75 101 HIS A O 1
ATOM 803 N N . PRO A 1 102 ? 0.115 -5.639 -6.120 1.00 91.44 102 PRO A N 1
ATOM 804 C CA . PRO A 1 102 ? 0.704 -4.537 -6.881 1.00 91.44 102 PRO A CA 1
ATOM 805 C C . PRO A 1 102 ? 2.056 -4.076 -6.327 1.00 91.44 102 PRO A C 1
ATOM 807 O O . PRO A 1 102 ? 2.965 -3.781 -7.097 1.00 91.44 102 PRO A O 1
ATOM 810 N N . SER A 1 103 ? 2.223 -4.049 -5.000 1.00 91.50 103 SER A N 1
ATOM 811 C CA . SER A 1 103 ? 3.493 -3.675 -4.367 1.00 91.50 103 SER A CA 1
ATOM 812 C C . SER A 1 103 ? 4.594 -4.699 -4.646 1.00 91.50 103 SER A C 1
ATOM 814 O O . SER A 1 103 ? 5.727 -4.310 -4.912 1.00 91.50 103 SER A O 1
ATOM 816 N N . VAL A 1 104 ? 4.264 -5.996 -4.652 1.00 92.06 104 VAL A N 1
ATOM 817 C CA . VAL A 1 104 ? 5.206 -7.074 -5.006 1.00 92.06 104 VAL A CA 1
ATOM 818 C C . VAL A 1 104 ? 5.650 -6.955 -6.460 1.00 92.06 104 VAL A C 1
ATOM 820 O O . VAL A 1 104 ? 6.842 -7.029 -6.741 1.00 92.06 104 VAL A O 1
ATOM 823 N N . GLU A 1 105 ? 4.714 -6.741 -7.384 1.00 93.44 105 GLU A N 1
ATOM 824 C CA . GLU A 1 105 ? 5.031 -6.593 -8.805 1.00 93.44 105 GLU A CA 1
ATOM 825 C C . GLU A 1 105 ? 5.907 -5.359 -9.062 1.00 93.44 105 GLU A C 1
ATOM 827 O O . GLU A 1 105 ? 6.913 -5.445 -9.767 1.00 93.44 105 GLU A O 1
ATOM 832 N N . LEU A 1 106 ? 5.565 -4.216 -8.456 1.00 92.50 106 LEU A N 1
ATOM 833 C CA . LEU A 1 106 ? 6.352 -2.986 -8.562 1.00 92.50 106 LEU A CA 1
ATOM 834 C C . LEU A 1 106 ? 7.755 -3.154 -7.973 1.00 92.50 106 LEU A C 1
ATOM 836 O O . LEU A 1 106 ? 8.724 -2.725 -8.599 1.00 92.50 106 LEU A O 1
ATOM 840 N N . ALA A 1 107 ? 7.878 -3.813 -6.819 1.00 92.81 107 ALA A N 1
ATOM 841 C CA . ALA A 1 107 ? 9.171 -4.135 -6.225 1.00 92.81 107 ALA A CA 1
ATOM 842 C C . ALA A 1 107 ? 9.995 -5.052 -7.139 1.00 92.81 107 ALA A C 1
ATOM 844 O O . ALA A 1 107 ? 11.162 -4.775 -7.401 1.00 92.81 107 ALA A O 1
ATOM 845 N N . ALA A 1 108 ? 9.382 -6.101 -7.689 1.00 93.12 108 ALA A N 1
ATOM 846 C CA . ALA A 1 108 ? 10.049 -7.042 -8.582 1.00 93.12 108 ALA A CA 1
ATOM 847 C C . ALA A 1 108 ? 10.515 -6.375 -9.891 1.00 93.12 108 ALA A C 1
ATOM 849 O O . ALA A 1 108 ? 11.614 -6.663 -10.363 1.00 93.12 108 ALA A O 1
ATOM 850 N N . LYS A 1 109 ? 9.737 -5.437 -10.452 1.00 92.50 109 LYS A N 1
ATOM 851 C CA . LYS A 1 109 ? 10.164 -4.605 -11.593 1.00 92.50 109 LYS A CA 1
ATOM 852 C C . LYS A 1 109 ? 11.305 -3.662 -11.215 1.00 92.50 109 LYS A C 1
ATOM 854 O O . LYS A 1 109 ? 12.270 -3.555 -11.963 1.00 92.50 109 LYS A O 1
ATOM 859 N N . HIS A 1 110 ? 11.218 -3.005 -10.057 1.00 90.81 110 HIS A N 1
ATOM 860 C CA . HIS A 1 110 ? 12.255 -2.085 -9.581 1.00 90.81 110 HIS A CA 1
ATOM 861 C C . HIS A 1 110 ? 13.597 -2.792 -9.334 1.00 90.81 110 HIS A C 1
ATOM 863 O O . HIS A 1 110 ? 14.645 -2.249 -9.667 1.00 90.81 110 HIS A O 1
ATOM 869 N N . LEU A 1 111 ? 13.559 -4.022 -8.815 1.00 91.19 111 LEU A N 1
ATOM 870 C CA . LEU A 1 111 ? 14.733 -4.868 -8.574 1.00 91.19 111 LEU A CA 1
ATOM 871 C C . LEU A 1 111 ? 15.222 -5.619 -9.827 1.00 91.19 111 LEU A C 1
ATOM 873 O O . LEU A 1 111 ? 16.197 -6.361 -9.748 1.00 91.19 111 LEU A O 1
ATOM 877 N N . GLY A 1 112 ? 14.551 -5.467 -10.974 1.00 91.00 112 GLY A N 1
ATOM 878 C CA . GLY A 1 112 ? 14.926 -6.139 -12.222 1.00 91.00 112 GLY A CA 1
ATOM 879 C C . GLY A 1 112 ? 14.646 -7.648 -12.254 1.00 91.00 112 GLY A C 1
ATOM 880 O O . GLY A 1 112 ? 15.191 -8.350 -13.100 1.00 91.00 112 GLY A O 1
ATOM 881 N N . MET A 1 113 ? 13.796 -8.160 -11.359 1.00 93.31 113 MET A N 1
ATOM 882 C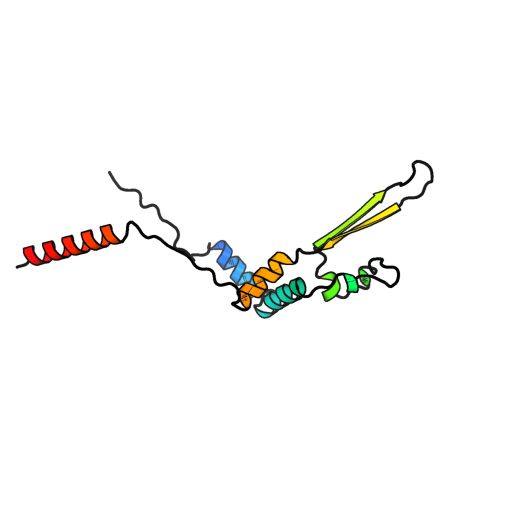 CA . MET A 1 113 ? 13.391 -9.573 -11.329 1.00 93.31 113 MET A CA 1
ATOM 883 C C . MET A 1 113 ? 12.394 -9.918 -12.443 1.00 93.31 113 MET A C 1
ATOM 885 O O . MET A 1 113 ? 12.328 -11.063 -12.886 1.00 93.31 113 MET A O 1
ATOM 889 N N . LEU A 1 114 ? 11.605 -8.934 -12.886 1.00 90.69 114 LEU A N 1
ATOM 890 C CA . LEU A 1 114 ? 10.658 -9.072 -13.990 1.00 90.69 114 LEU A CA 1
ATOM 891 C C . LEU A 1 114 ? 11.230 -8.405 -15.242 1.00 90.69 114 LEU A C 1
ATOM 893 O O . LEU A 1 114 ? 11.476 -7.200 -15.251 1.00 90.69 114 LEU A O 1
ATOM 897 N N . VAL A 1 115 ? 11.424 -9.196 -16.298 1.00 85.50 115 VAL A N 1
ATOM 898 C CA . VAL A 1 115 ? 11.889 -8.719 -17.605 1.00 85.50 115 VAL A CA 1
ATOM 899 C C . VAL A 1 115 ? 10.737 -8.799 -18.598 1.00 85.50 115 VAL A C 1
ATOM 901 O O . VAL A 1 115 ? 10.367 -9.888 -19.040 1.00 85.50 115 VAL A O 1
ATOM 904 N N . ASP A 1 116 ? 10.199 -7.641 -18.976 1.00 84.44 116 ASP A N 1
ATOM 905 C CA . ASP A 1 116 ? 9.178 -7.552 -20.017 1.00 84.44 116 ASP A CA 1
ATOM 906 C C . ASP A 1 116 ? 9.824 -7.820 -21.386 1.00 84.44 116 ASP A C 1
ATOM 908 O O . ASP A 1 116 ? 10.614 -7.021 -21.896 1.00 84.44 116 ASP A O 1
ATOM 912 N N . LYS A 1 117 ? 9.504 -8.969 -21.989 1.00 84.25 117 LYS A N 1
ATOM 913 C CA . LYS A 1 117 ? 9.917 -9.311 -23.355 1.00 84.25 117 LYS A CA 1
ATOM 914 C C . LYS A 1 117 ? 8.786 -8.979 -24.317 1.00 84.25 117 LYS A C 1
ATOM 916 O O . LYS A 1 117 ? 7.712 -9.567 -24.242 1.00 84.25 117 LYS A O 1
ATOM 921 N N . LEU A 1 118 ? 9.044 -8.052 -25.233 1.00 84.56 118 LEU A N 1
ATOM 922 C CA . LEU A 1 118 ? 8.130 -7.743 -26.323 1.00 84.56 118 LEU A CA 1
ATOM 923 C C . LEU A 1 118 ? 8.536 -8.558 -27.554 1.00 84.56 118 LEU A C 1
ATOM 925 O O . LEU A 1 118 ? 9.573 -8.283 -28.155 1.00 84.56 118 LEU A O 1
ATOM 929 N N . ASP A 1 119 ? 7.721 -9.544 -27.923 1.00 75.94 119 ASP A N 1
ATOM 930 C CA . ASP A 1 119 ? 7.870 -10.237 -29.201 1.00 75.94 119 ASP A CA 1
ATOM 931 C C . ASP A 1 119 ? 7.118 -9.453 -30.284 1.00 75.94 119 ASP A C 1
ATOM 933 O O . ASP A 1 119 ? 5.902 -9.260 -30.204 1.00 75.94 119 ASP A O 1
ATOM 937 N N . VAL A 1 120 ? 7.855 -8.931 -31.265 1.00 80.69 120 VAL A N 1
ATOM 938 C CA . VAL A 1 120 ? 7.296 -8.135 -32.362 1.00 80.69 120 VAL A CA 1
ATOM 939 C C . VAL A 1 120 ? 7.565 -8.857 -33.673 1.00 80.69 120 VAL A C 1
ATOM 941 O O . VAL A 1 120 ? 8.648 -8.753 -34.251 1.00 80.69 120 VAL A O 1
ATOM 944 N N . SER A 1 121 ? 6.546 -9.539 -34.190 1.00 75.31 121 SER A N 1
ATOM 945 C CA . SER A 1 121 ? 6.569 -10.109 -35.533 1.00 75.31 121 SER A CA 1
ATOM 946 C C . SER A 1 121 ? 6.254 -9.023 -36.562 1.00 75.31 121 SER A C 1
ATOM 948 O O . SER A 1 121 ? 5.108 -8.675 -36.847 1.00 75.31 121 SER A O 1
ATOM 950 N N . ILE A 1 122 ? 7.305 -8.429 -37.123 1.00 73.19 122 ILE A N 1
ATOM 951 C CA . ILE A 1 122 ? 7.154 -7.398 -38.148 1.00 73.19 122 ILE A CA 1
ATOM 952 C C . ILE A 1 122 ? 7.046 -8.061 -39.525 1.00 73.19 122 ILE A C 1
ATOM 954 O O . ILE A 1 122 ? 8.046 -8.308 -40.193 1.00 73.19 122 ILE A O 1
ATOM 958 N N . THR A 1 123 ? 5.821 -8.310 -39.977 1.00 69.88 123 THR A N 1
ATOM 959 C CA . THR A 1 123 ? 5.543 -8.924 -41.289 1.00 69.88 123 THR A CA 1
ATOM 960 C C . THR A 1 123 ? 5.726 -7.967 -42.474 1.00 69.88 123 THR A C 1
ATOM 962 O O . THR A 1 123 ? 5.944 -8.412 -43.595 1.00 69.88 123 THR A O 1
ATOM 965 N N . ASP A 1 124 ? 5.703 -6.651 -42.243 1.00 65.88 124 ASP A N 1
ATOM 966 C CA . ASP A 1 124 ? 5.526 -5.657 -43.315 1.00 65.88 124 ASP A CA 1
ATOM 967 C C . ASP A 1 124 ? 6.761 -4.759 -43.568 1.00 65.88 124 ASP A C 1
ATOM 969 O O . ASP A 1 124 ? 6.799 -3.958 -44.506 1.00 65.88 124 ASP A O 1
ATOM 973 N N . VAL A 1 125 ? 7.810 -4.878 -42.741 1.00 69.31 125 VAL A N 1
ATOM 974 C CA . VAL A 1 125 ? 9.066 -4.119 -42.927 1.00 69.31 125 VAL A CA 1
ATOM 975 C C . VAL A 1 125 ? 9.972 -4.773 -43.963 1.00 69.31 125 VAL A C 1
ATOM 977 O O . VAL A 1 125 ? 10.617 -4.046 -44.713 1.00 69.31 125 VAL A O 1
ATOM 980 N N . GLY A 1 126 ? 9.966 -6.106 -44.082 1.00 69.44 126 GLY A N 1
ATOM 981 C CA . GLY A 1 126 ? 10.719 -6.815 -45.124 1.00 69.44 126 GLY A CA 1
ATOM 982 C C . GLY A 1 126 ? 10.298 -6.373 -46.528 1.00 69.44 126 GLY A C 1
ATOM 983 O O . GLY A 1 126 ? 11.118 -5.873 -47.293 1.00 69.44 126 GLY A O 1
ATOM 984 N N . ALA A 1 127 ? 8.993 -6.404 -46.813 1.00 71.81 127 ALA A N 1
ATOM 985 C CA . ALA A 1 127 ? 8.448 -5.995 -48.109 1.00 71.81 127 ALA A CA 1
ATOM 986 C C . ALA A 1 127 ? 8.733 -4.518 -48.446 1.00 71.81 127 ALA A C 1
ATOM 988 O O . ALA A 1 127 ? 9.098 -4.188 -49.576 1.00 71.81 127 ALA A O 1
ATOM 989 N N . LYS A 1 128 ? 8.622 -3.611 -47.464 1.00 73.44 128 LYS A N 1
ATOM 990 C CA . LYS A 1 128 ? 8.933 -2.181 -47.651 1.00 73.44 128 LYS A CA 1
ATOM 991 C C . LYS A 1 128 ? 10.428 -1.928 -47.845 1.00 73.44 128 LYS A C 1
ATOM 993 O O . LYS A 1 128 ? 10.795 -1.058 -48.636 1.00 73.44 128 LYS A O 1
ATOM 998 N N . LEU A 1 129 ? 11.286 -2.680 -47.157 1.00 78.25 129 LEU A N 1
ATOM 999 C CA . LEU A 1 129 ? 12.738 -2.590 -47.295 1.00 78.25 129 LEU A CA 1
ATOM 1000 C C . LEU A 1 129 ? 13.195 -3.096 -48.666 1.00 78.25 129 LEU A C 1
ATOM 1002 O O . LEU A 1 129 ? 14.016 -2.448 -49.318 1.00 78.25 129 LEU A O 1
ATOM 1006 N N . ASP A 1 130 ? 12.627 -4.203 -49.134 1.00 79.62 130 ASP A N 1
ATOM 1007 C CA . ASP A 1 130 ? 12.956 -4.775 -50.436 1.00 79.62 130 ASP A CA 1
ATOM 1008 C C . ASP A 1 130 ? 12.446 -3.899 -51.584 1.00 79.62 130 ASP A C 1
ATOM 1010 O O . ASP A 1 130 ? 13.202 -3.613 -52.516 1.00 79.62 130 ASP A O 1
ATOM 1014 N N . ALA A 1 131 ? 11.235 -3.342 -51.471 1.00 80.31 131 ALA A N 1
ATOM 1015 C CA . ALA A 1 131 ? 10.726 -2.349 -52.417 1.00 80.31 131 ALA A CA 1
ATOM 1016 C C . ALA A 1 131 ? 11.610 -1.086 -52.472 1.00 80.31 131 ALA A C 1
ATOM 1018 O O . ALA A 1 131 ? 11.903 -0.569 -53.554 1.00 80.31 131 ALA A O 1
ATOM 1019 N N . ALA A 1 132 ? 12.095 -0.606 -51.320 1.00 81.00 132 ALA A N 1
ATOM 1020 C CA . ALA A 1 132 ? 13.001 0.540 -51.252 1.00 81.00 132 ALA A CA 1
ATOM 1021 C C . ALA A 1 132 ? 14.373 0.245 -51.888 1.00 81.00 132 ALA A C 1
ATOM 1023 O O . ALA A 1 132 ? 14.908 1.086 -52.617 1.00 81.00 132 ALA A O 1
ATOM 1024 N N . ARG A 1 133 ? 14.926 -0.957 -51.672 1.00 81.19 133 ARG A N 1
ATOM 1025 C CA . ARG A 1 133 ? 16.184 -1.413 -52.294 1.00 81.19 133 ARG A CA 1
ATOM 1026 C C . ARG A 1 133 ? 16.063 -1.525 -53.813 1.00 81.19 133 ARG A C 1
ATOM 1028 O O . ARG A 1 133 ? 16.974 -1.110 -54.531 1.00 81.19 133 ARG A O 1
ATOM 1035 N N . LEU A 1 134 ? 14.937 -2.036 -54.311 1.00 81.06 134 LEU A N 1
ATOM 1036 C CA . LEU A 1 134 ? 14.675 -2.162 -55.746 1.00 81.06 134 LEU A CA 1
ATOM 1037 C C . LEU A 1 134 ? 14.536 -0.786 -56.414 1.00 81.06 134 LEU A C 1
ATOM 1039 O O . LEU A 1 134 ? 15.161 -0.528 -57.444 1.00 81.06 134 LEU A O 1
ATOM 1043 N N . ALA A 1 135 ? 13.811 0.137 -55.776 1.00 81.62 135 ALA A N 1
ATOM 1044 C CA . ALA A 1 135 ? 13.676 1.515 -56.243 1.00 81.62 135 ALA A CA 1
ATOM 1045 C C . ALA A 1 135 ? 15.016 2.277 -56.251 1.00 81.62 135 ALA A C 1
ATOM 1047 O O . ALA A 1 135 ? 15.257 3.089 -57.145 1.00 81.62 135 ALA A O 1
ATOM 1048 N N . ALA A 1 136 ? 15.908 2.020 -55.287 1.00 79.81 136 ALA A N 1
ATOM 1049 C CA . ALA A 1 136 ? 17.245 2.616 -55.256 1.00 79.81 136 ALA A CA 1
ATOM 1050 C C . ALA A 1 136 ? 18.136 2.111 -56.405 1.00 79.81 136 ALA A C 1
ATOM 1052 O O . ALA A 1 136 ? 18.799 2.913 -57.063 1.00 79.81 136 ALA A O 1
ATOM 1053 N N . ARG A 1 137 ? 18.096 0.804 -56.708 1.00 78.31 137 ARG A N 1
ATOM 1054 C CA . ARG A 1 137 ? 18.827 0.214 -57.846 1.00 78.31 137 ARG A CA 1
ATOM 1055 C C . ARG A 1 137 ? 18.382 0.810 -59.183 1.00 78.31 137 ARG A C 1
ATOM 1057 O O . ARG A 1 137 ? 19.226 1.234 -59.964 1.00 78.31 137 ARG A O 1
ATOM 1064 N N . GLN A 1 138 ? 17.072 0.932 -59.401 1.00 79.56 138 GLN A N 1
ATOM 1065 C CA . GLN A 1 138 ? 16.509 1.499 -60.635 1.00 79.56 138 GLN A CA 1
ATOM 1066 C C . GLN A 1 138 ? 16.835 2.989 -60.838 1.00 79.56 138 GLN A C 1
ATOM 1068 O O . GLN A 1 138 ? 16.888 3.464 -61.972 1.00 79.56 138 GLN A O 1
ATOM 1073 N N . ARG A 1 139 ? 17.051 3.749 -59.755 1.00 71.00 139 ARG A N 1
ATOM 1074 C CA . ARG A 1 139 ? 17.485 5.154 -59.843 1.00 71.00 139 ARG A CA 1
ATOM 1075 C C . ARG A 1 139 ? 18.947 5.285 -60.258 1.00 71.00 139 ARG A C 1
ATOM 1077 O O . ARG A 1 139 ? 19.263 6.211 -60.997 1.00 71.00 139 ARG A O 1
ATOM 1084 N N . ASN A 1 140 ? 19.814 4.375 -59.814 1.00 68.38 140 ASN A N 1
ATOM 1085 C CA . ASN A 1 140 ? 21.231 4.397 -60.183 1.00 68.38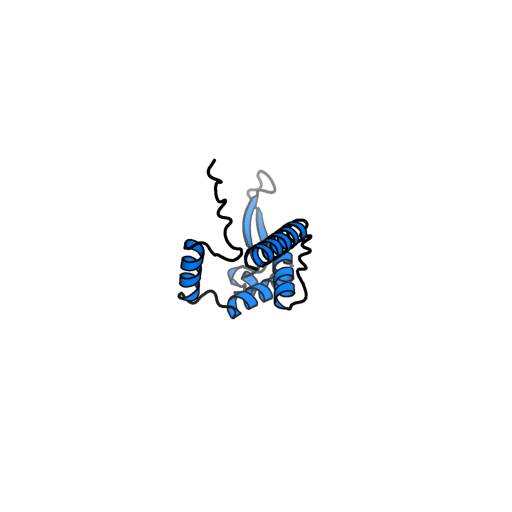 140 ASN A CA 1
ATOM 1086 C C . ASN A 1 140 ? 21.455 3.973 -61.639 1.00 68.38 140 ASN A C 1
ATOM 1088 O O . ASN A 1 140 ? 22.284 4.570 -62.312 1.00 68.38 140 ASN A O 1
ATOM 1092 N N . THR A 1 141 ? 20.669 3.031 -62.163 1.00 67.94 141 THR A N 1
ATOM 1093 C CA . THR A 1 141 ? 20.763 2.599 -63.570 1.00 67.94 141 THR A CA 1
ATOM 1094 C C . THR A 1 141 ? 20.196 3.604 -64.576 1.00 67.94 141 THR A C 1
ATOM 1096 O O . THR A 1 141 ? 20.429 3.451 -65.763 1.00 67.94 141 THR A O 1
ATOM 1099 N N . ARG A 1 142 ? 19.431 4.613 -64.135 1.00 59.19 142 ARG A N 1
ATOM 1100 C CA . ARG A 1 142 ? 18.925 5.710 -64.991 1.00 59.19 142 ARG A CA 1
ATOM 1101 C C . ARG A 1 142 ? 19.837 6.943 -65.016 1.00 59.19 142 ARG A C 1
ATOM 1103 O O . ARG A 1 142 ? 19.529 7.901 -65.716 1.00 59.19 142 ARG A O 1
ATOM 1110 N N . LYS A 1 143 ? 20.882 6.959 -64.184 1.00 54.38 143 LYS A N 1
ATOM 1111 C CA . LYS A 1 143 ? 21.864 8.051 -64.082 1.00 54.38 143 LYS A CA 1
ATOM 1112 C C . LYS A 1 143 ? 23.213 7.722 -64.735 1.00 54.38 143 LYS A C 1
ATOM 1114 O O . LYS A 1 143 ? 24.051 8.616 -64.797 1.00 54.38 143 LYS A O 1
ATOM 1119 N N . ALA A 1 144 ? 23.409 6.474 -65.155 1.00 49.03 144 ALA A N 1
ATOM 1120 C CA . ALA A 1 144 ? 24.490 6.042 -66.038 1.00 49.03 144 ALA A CA 1
ATOM 1121 C C . ALA A 1 144 ? 23.972 6.048 -67.479 1.00 49.03 144 ALA A C 1
ATOM 1123 O O . ALA A 1 144 ? 24.779 6.357 -68.376 1.00 49.03 144 ALA A O 1
#

Secondary structure (DSSP, 8-state):
-------PPPTT---HHHHHHHHHHTTSSS--HHHHHHHHHHHHH--GGGGB-TTSSBPPGGGS-HHHHTTEEEEEEEEE-SSTTS---EEEEEEEEPPHHHHHHHHHHHTT----------SSHHHHHHHHHHHHHHHHTT--

Sequence (144 aa):
MKGQKTGGRKPGSLNKRTTAIRARLLRDEELTVSSTVEAVRRGLTFDIRRLLDADGDIRPLHELTEEEAWPIAGIEWVMKNATAGDGKIDRILRVKFMPRHPSVELAAKHLGMLVDKLDVSITDVGAKLDAARLAARQRNTRKA

Foldseek 3Di:
DDDDPPPDDPPPDDDPVVVVVVVVVVVVPDDDPVNVLVLLVLLQPDDCQVQADPVRDGDDPVPADPSNCSQFPDKDWDWDDPDPPPPDTDTDIDTDGHDSVVSVVVVCVVVVVDDDDDDDDDPCVVVVVVVVVVVVVVVVVVVD

pLDDT: mean 78.42, std 13.75, range [37.56, 93.44]